Protein AF-A0A939WBR1-F1 (a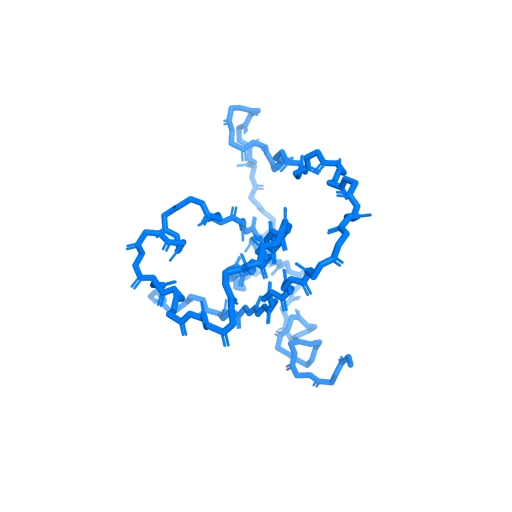fdb_monomer)

Structure (mmCIF, N/CA/C/O backbone):
data_AF-A0A939WBR1-F1
#
_entry.id   AF-A0A939WBR1-F1
#
loop_
_atom_site.group_PDB
_atom_site.id
_atom_site.type_symbol
_atom_site.label_atom_id
_atom_site.label_alt_id
_atom_site.label_comp_id
_atom_site.label_asym_id
_atom_site.label_entity_id
_atom_site.label_seq_id
_atom_site.pdbx_PDB_ins_code
_atom_site.Cartn_x
_atom_site.Cartn_y
_atom_site.Cartn_z
_atom_site.occupancy
_atom_site.B_iso_or_equiv
_atom_site.auth_seq_id
_atom_site.auth_comp_id
_atom_site.auth_asym_id
_atom_site.auth_atom_id
_atom_site.pdbx_PDB_model_num
ATOM 1 N N . MET A 1 1 ? 10.548 -8.002 5.787 1.00 55.56 1 MET A N 1
ATOM 2 C CA . MET A 1 1 ? 10.945 -7.419 4.480 1.00 55.56 1 MET A CA 1
ATOM 3 C C . MET A 1 1 ? 11.299 -8.469 3.417 1.00 55.56 1 MET A C 1
ATOM 5 O O . MET A 1 1 ? 11.788 -8.110 2.359 1.00 55.56 1 MET A O 1
ATOM 9 N N . SER A 1 2 ? 11.028 -9.757 3.645 1.00 75.81 2 SER A N 1
ATOM 10 C CA . SER A 1 2 ? 11.641 -10.857 2.885 1.00 75.81 2 SER A CA 1
ATOM 11 C C . SER A 1 2 ? 10.818 -11.376 1.699 1.00 75.81 2 SER A C 1
ATOM 13 O O . SER A 1 2 ? 11.363 -12.100 0.879 1.00 75.81 2 SER A O 1
ATOM 15 N N . TYR A 1 3 ? 9.521 -11.059 1.608 1.00 86.38 3 TYR A N 1
ATOM 16 C CA . TYR A 1 3 ? 8.630 -11.718 0.643 1.00 86.38 3 TYR A CA 1
ATOM 17 C C . TYR A 1 3 ? 8.582 -11.026 -0.729 1.00 86.38 3 TYR A C 1
ATOM 19 O O . TYR A 1 3 ? 8.873 -11.655 -1.744 1.00 86.38 3 TYR A O 1
ATOM 27 N N . TRP A 1 4 ? 8.250 -9.730 -0.782 1.00 90.19 4 TRP A N 1
ATOM 28 C CA . TRP A 1 4 ? 8.177 -9.007 -2.061 1.00 90.19 4 TRP A CA 1
ATOM 29 C C . TRP A 1 4 ? 9.532 -8.538 -2.566 1.00 90.19 4 TRP A C 1
ATOM 31 O O . TRP A 1 4 ? 9.710 -8.467 -3.773 1.00 90.19 4 TRP A O 1
ATOM 41 N N . LEU A 1 5 ? 10.496 -8.262 -1.680 1.00 90.31 5 LEU A N 1
ATOM 42 C CA . LEU A 1 5 ? 11.807 -7.754 -2.088 1.00 90.31 5 LEU A CA 1
ATOM 43 C C . LEU A 1 5 ? 12.493 -8.669 -3.123 1.00 90.31 5 LEU A C 1
ATOM 45 O O . LEU A 1 5 ? 12.872 -8.148 -4.169 1.00 90.31 5 LEU A O 1
ATOM 49 N N . PRO A 1 6 ? 12.565 -10.006 -2.939 1.00 90.88 6 PRO A N 1
ATOM 50 C CA . PRO A 1 6 ? 13.095 -10.896 -3.969 1.00 90.88 6 PRO A CA 1
ATOM 51 C C . PRO A 1 6 ? 12.343 -10.855 -5.299 1.00 90.88 6 PRO A C 1
ATOM 53 O O . PRO A 1 6 ? 12.957 -11.057 -6.336 1.00 90.88 6 PRO A O 1
ATOM 56 N N . LYS A 1 7 ? 11.032 -10.595 -5.289 1.00 90.50 7 LYS A N 1
ATOM 57 C CA . LYS A 1 7 ? 10.213 -10.510 -6.507 1.00 90.50 7 LYS A CA 1
ATOM 58 C C . LYS A 1 7 ? 10.434 -9.181 -7.234 1.00 90.50 7 LYS A C 1
ATOM 60 O O . LYS A 1 7 ? 10.631 -9.181 -8.440 1.00 90.50 7 LYS A O 1
ATOM 65 N N . LEU A 1 8 ? 10.453 -8.076 -6.490 1.00 92.44 8 LEU A N 1
ATOM 66 C CA . LEU A 1 8 ? 10.641 -6.723 -7.016 1.00 92.44 8 LEU A CA 1
ATOM 67 C C . LEU A 1 8 ? 12.053 -6.519 -7.579 1.00 92.44 8 LEU A C 1
ATOM 69 O O . LEU A 1 8 ? 12.204 -5.936 -8.647 1.00 92.44 8 LEU A O 1
ATOM 73 N N . GLN A 1 9 ? 13.084 -7.021 -6.889 1.00 93.56 9 GLN A N 1
ATOM 74 C CA . GLN A 1 9 ? 14.482 -6.838 -7.305 1.00 93.56 9 GLN A CA 1
ATOM 75 C C . GLN A 1 9 ? 14.874 -7.664 -8.541 1.00 93.56 9 GLN A C 1
ATOM 77 O O . GLN A 1 9 ? 15.926 -7.423 -9.121 1.00 93.56 9 GLN A O 1
ATOM 82 N N . ASN A 1 10 ? 14.052 -8.644 -8.933 1.00 91.88 10 ASN A N 1
ATOM 83 C CA . ASN A 1 10 ? 14.284 -9.458 -10.130 1.00 91.88 10 ASN A CA 1
ATOM 84 C C . ASN A 1 10 ? 13.894 -8.733 -11.431 1.00 91.88 10 ASN A C 1
ATOM 86 O O . ASN A 1 10 ? 14.033 -9.314 -12.503 1.00 91.88 10 ASN A O 1
ATOM 90 N N . SER A 1 11 ? 13.408 -7.493 -11.342 1.00 92.00 11 SER A N 1
ATOM 91 C CA . SER A 1 11 ? 13.003 -6.675 -12.481 1.00 92.00 11 SER A CA 1
ATOM 92 C C . SER A 1 11 ? 13.714 -5.317 -12.439 1.00 92.00 11 SER A C 1
ATOM 94 O O . SER A 1 11 ? 13.808 -4.731 -11.355 1.00 92.00 11 SER A O 1
ATOM 96 N N . PRO A 1 12 ? 14.205 -4.784 -13.576 1.00 94.50 12 PRO A N 1
ATOM 97 C CA . PRO A 1 12 ? 14.863 -3.476 -13.603 1.00 94.50 12 PRO A CA 1
ATOM 98 C C . PRO A 1 12 ? 13.891 -2.335 -13.272 1.00 94.50 12 PRO A C 1
ATOM 100 O O . PRO A 1 12 ? 14.292 -1.347 -12.658 1.00 94.50 12 PRO A O 1
ATOM 103 N N . TYR A 1 13 ? 12.610 -2.494 -13.617 1.00 95.50 13 TYR A N 1
ATOM 104 C CA . TYR A 1 13 ? 11.532 -1.571 -13.270 1.00 95.50 13 TYR A CA 1
ATOM 105 C C . TYR A 1 13 ? 10.321 -2.340 -12.734 1.00 95.50 13 TYR A C 1
ATOM 107 O O . TYR A 1 13 ? 10.109 -3.505 -13.063 1.00 95.50 13 TYR A O 1
ATOM 115 N N . ASN A 1 14 ? 9.510 -1.694 -11.898 1.00 94.31 14 ASN A N 1
ATOM 116 C CA . ASN A 1 14 ? 8.231 -2.234 -11.442 1.00 94.31 14 ASN A CA 1
ATOM 117 C C . ASN A 1 14 ? 7.177 -1.130 -11.542 1.00 94.31 14 ASN A C 1
ATOM 119 O O . ASN A 1 14 ? 7.360 -0.058 -10.963 1.00 94.31 14 ASN A O 1
ATOM 123 N N . LEU A 1 15 ? 6.080 -1.389 -12.250 1.00 94.00 15 LEU A N 1
ATOM 124 C CA . LEU A 1 15 ? 4.904 -0.524 -12.209 1.00 94.00 15 LEU A CA 1
ATOM 125 C C . LEU A 1 15 ? 4.105 -0.866 -10.955 1.00 94.00 15 LEU A C 1
ATOM 127 O O . LEU A 1 15 ? 3.740 -2.024 -10.774 1.00 94.00 15 LEU A O 1
ATOM 131 N N . ILE A 1 16 ? 3.853 0.120 -10.095 1.00 92.19 16 ILE A N 1
ATOM 132 C CA . ILE A 1 16 ? 3.224 -0.075 -8.783 1.00 92.19 16 ILE A CA 1
ATOM 133 C C . ILE A 1 16 ? 1.925 0.725 -8.704 1.00 92.19 16 ILE A C 1
ATOM 135 O O . ILE A 1 16 ? 1.875 1.878 -9.128 1.00 92.19 16 ILE A O 1
ATOM 139 N N . SER A 1 17 ? 0.892 0.122 -8.117 1.00 90.56 17 SER A N 1
ATOM 140 C CA . SER A 1 17 ? -0.370 0.782 -7.783 1.00 90.56 17 SER A CA 1
ATOM 141 C C . SER A 1 17 ? -0.881 0.340 -6.409 1.00 90.56 17 SER A C 1
ATOM 143 O O . SER A 1 17 ? -0.553 -0.748 -5.928 1.00 90.56 17 SER A O 1
ATOM 145 N N . PHE A 1 18 ? -1.700 1.187 -5.785 1.00 88.88 18 PHE A N 1
ATOM 146 C CA . PHE A 1 18 ? -2.339 0.950 -4.488 1.00 88.88 18 PHE A CA 1
ATOM 147 C C . PHE A 1 18 ? -3.863 1.119 -4.622 1.00 88.88 18 PHE A C 1
ATOM 149 O O . PHE A 1 18 ? -4.400 2.168 -4.266 1.00 88.88 18 PHE A O 1
ATOM 156 N N . PRO A 1 19 ? -4.582 0.125 -5.176 1.00 85.06 19 PRO A N 1
ATOM 157 C CA . PRO A 1 19 ? -6.017 0.219 -5.449 1.00 85.06 19 PRO A CA 1
ATOM 158 C C . PRO A 1 19 ? -6.853 -0.006 -4.176 1.00 85.06 19 PRO A C 1
ATOM 160 O O . PRO A 1 19 ? -7.642 -0.947 -4.099 1.00 85.06 19 PRO A O 1
ATOM 163 N N . SER A 1 20 ? -6.654 0.828 -3.152 1.00 76.62 20 SER A N 1
ATOM 164 C CA . SER A 1 20 ? -7.184 0.599 -1.803 1.00 76.62 20 SER A CA 1
ATOM 165 C C . SER A 1 20 ? -8.708 0.460 -1.762 1.00 76.62 20 SER A C 1
ATOM 167 O O . SER A 1 20 ? -9.196 -0.469 -1.128 1.00 76.62 20 SER A O 1
ATOM 169 N N . GLU A 1 21 ? -9.464 1.316 -2.460 1.00 77.81 21 GLU A N 1
ATOM 170 C CA . GLU A 1 21 ? -10.937 1.253 -2.467 1.00 77.81 21 GLU A CA 1
ATOM 171 C C . GLU A 1 21 ? -11.471 0.001 -3.178 1.00 77.81 21 GLU A C 1
ATOM 173 O O . GLU A 1 21 ? -12.309 -0.723 -2.635 1.00 77.81 21 GLU A O 1
ATOM 178 N N . GLU A 1 22 ? -10.959 -0.295 -4.378 1.00 82.19 22 GLU A N 1
ATOM 179 C CA . GLU A 1 22 ? -11.367 -1.479 -5.141 1.00 82.19 22 GLU A CA 1
ATOM 180 C C . GLU A 1 22 ? -11.025 -2.759 -4.373 1.00 82.19 22 GLU A C 1
ATOM 182 O O . GLU A 1 22 ? -11.868 -3.650 -4.241 1.00 82.19 22 GLU A O 1
ATOM 187 N N . TYR A 1 23 ? -9.816 -2.837 -3.812 1.00 82.19 23 TYR A N 1
ATOM 188 C CA . TYR A 1 23 ? -9.394 -3.962 -2.985 1.00 82.19 23 TYR A CA 1
ATOM 189 C C . TYR A 1 23 ? -10.282 -4.103 -1.745 1.00 82.19 23 TYR A C 1
ATOM 191 O O . TYR A 1 23 ? -10.792 -5.193 -1.476 1.00 82.19 23 TYR A O 1
ATOM 199 N N . ALA A 1 24 ? -10.538 -3.002 -1.035 1.00 80.44 24 ALA A N 1
ATOM 200 C CA . ALA A 1 24 ? -11.332 -3.028 0.184 1.00 80.44 24 ALA A CA 1
ATOM 201 C C . AL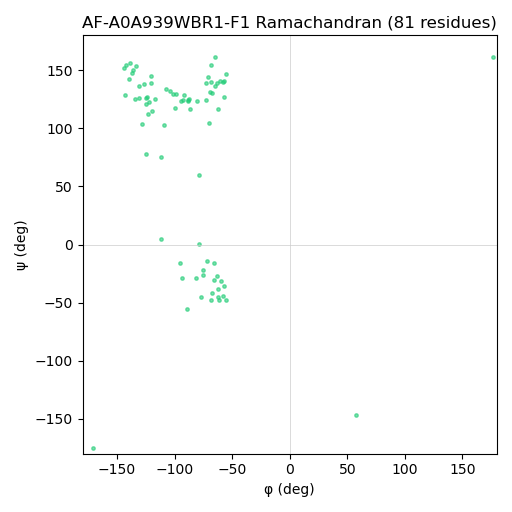A A 1 24 ? -12.773 -3.491 -0.056 1.00 80.44 24 ALA A C 1
ATOM 203 O O . ALA A 1 24 ? -13.301 -4.277 0.732 1.00 80.44 24 ALA A O 1
ATOM 204 N N . SER A 1 25 ? -13.377 -3.083 -1.177 1.00 83.94 25 SER A N 1
ATOM 205 C CA . SER A 1 25 ? -14.723 -3.520 -1.572 1.00 83.94 25 SER A CA 1
ATOM 206 C C . SER A 1 25 ? -14.828 -5.028 -1.840 1.00 83.94 25 SER A C 1
ATOM 208 O O . SER A 1 25 ? -15.898 -5.614 -1.679 1.00 83.94 25 SER A O 1
ATOM 210 N N . ARG A 1 26 ? -13.722 -5.669 -2.242 1.00 85.50 26 ARG A N 1
ATOM 211 C CA . ARG A 1 26 ? -13.665 -7.103 -2.566 1.00 85.50 26 ARG A CA 1
ATOM 212 C C . ARG A 1 26 ? -13.231 -7.967 -1.387 1.00 85.50 26 ARG A C 1
ATOM 214 O O . ARG A 1 26 ? -13.624 -9.127 -1.312 1.00 85.50 26 ARG A O 1
ATOM 221 N N . ALA A 1 27 ? -12.430 -7.416 -0.482 1.00 87.31 27 ALA A N 1
ATOM 222 C CA . ALA A 1 27 ? -11.919 -8.092 0.703 1.00 87.31 27 ALA A CA 1
ATOM 223 C C . ALA A 1 27 ? -12.545 -7.473 1.960 1.00 87.31 27 ALA A C 1
ATOM 225 O O . ALA A 1 27 ? -11.914 -6.684 2.662 1.00 87.31 27 ALA A O 1
ATOM 226 N N . VAL A 1 28 ? -13.809 -7.798 2.227 1.00 90.06 28 VAL A N 1
ATOM 227 C CA . VAL A 1 28 ? -14.520 -7.289 3.408 1.00 90.06 28 VAL A CA 1
ATOM 228 C C . VAL A 1 28 ? -13.936 -7.913 4.677 1.00 90.06 28 VAL A C 1
ATOM 230 O O . VAL A 1 28 ? -13.770 -9.130 4.753 1.00 90.06 28 VAL A O 1
ATOM 233 N N . LEU A 1 29 ? -13.630 -7.075 5.669 1.00 91.56 29 LEU A N 1
ATOM 234 C CA . LEU A 1 29 ? -13.186 -7.509 6.990 1.00 91.56 29 LEU A CA 1
ATOM 235 C C . LEU A 1 29 ? -14.401 -7.639 7.917 1.00 91.56 29 LEU A C 1
ATOM 237 O O . LEU A 1 29 ? -15.188 -6.706 8.041 1.00 91.56 29 LEU A O 1
ATOM 241 N N . ASP A 1 30 ? -14.538 -8.790 8.574 1.00 94.81 30 ASP A N 1
ATOM 242 C CA . ASP A 1 30 ? -15.531 -9.020 9.628 1.00 94.81 30 ASP A CA 1
ATOM 243 C C . ASP A 1 30 ? -14.801 -9.124 10.972 1.00 94.81 30 ASP A C 1
ATOM 245 O O . ASP A 1 30 ? -14.112 -10.110 11.249 1.00 94.81 30 ASP A O 1
ATOM 249 N N . ILE A 1 31 ? -14.856 -8.049 11.764 1.00 95.00 31 ILE A N 1
ATOM 250 C CA . ILE A 1 31 ? -14.065 -7.879 12.988 1.00 95.00 31 ILE A CA 1
ATOM 251 C C . ILE A 1 31 ? -14.988 -7.441 14.124 1.00 95.00 31 ILE A C 1
ATOM 253 O O . ILE A 1 31 ? -15.689 -6.434 14.023 1.00 95.00 31 ILE A O 1
ATOM 257 N N . ALA A 1 32 ? -14.951 -8.190 15.228 1.00 95.88 32 ALA A N 1
ATOM 258 C CA . ALA A 1 32 ? -15.681 -7.890 16.453 1.00 95.88 32 ALA A CA 1
ATOM 259 C C . ALA A 1 32 ? -14.714 -7.836 17.656 1.00 95.88 32 ALA A C 1
ATOM 261 O O . ALA A 1 32 ? -14.002 -8.817 17.894 1.00 95.88 32 ALA A O 1
ATOM 262 N N . PRO A 1 33 ? -14.697 -6.741 18.445 1.00 94.88 33 PRO A N 1
ATOM 263 C CA . PRO A 1 33 ? -15.457 -5.497 18.255 1.00 94.88 33 PRO A CA 1
ATOM 264 C C . PRO A 1 33 ? -15.036 -4.736 16.986 1.00 94.88 33 PRO A C 1
ATOM 266 O O . PRO A 1 33 ? -13.954 -4.975 16.460 1.00 94.88 33 PRO A O 1
ATOM 269 N N . ALA A 1 34 ? -15.887 -3.826 16.504 1.00 96.31 34 ALA A N 1
ATOM 270 C CA . ALA A 1 34 ? -15.553 -2.988 15.353 1.00 96.31 34 ALA A CA 1
ATOM 271 C C . ALA A 1 34 ? -14.343 -2.083 15.672 1.00 96.31 34 ALA A C 1
ATOM 273 O O . ALA A 1 34 ? -14.271 -1.559 16.788 1.00 96.31 34 ALA A O 1
ATOM 274 N N . PRO A 1 35 ? -13.398 -1.902 14.732 1.00 96.25 35 PRO A N 1
ATOM 275 C CA . PRO A 1 35 ? -12.262 -1.013 14.933 1.00 96.25 35 PRO A CA 1
ATOM 276 C C . PRO A 1 35 ? -12.673 0.461 14.930 1.00 96.25 35 PRO A C 1
ATOM 278 O O . PRO A 1 35 ? -13.519 0.885 14.147 1.00 96.25 35 PRO A O 1
ATOM 281 N N . ASP A 1 36 ? -12.009 1.248 15.774 1.00 96.94 36 ASP A N 1
ATOM 282 C CA . ASP A 1 36 ? -12.095 2.711 15.785 1.00 96.94 36 ASP A CA 1
ATOM 283 C C . ASP A 1 36 ? -11.311 3.326 14.613 1.00 96.94 36 ASP A C 1
ATOM 285 O O . ASP A 1 36 ? -11.585 4.438 14.168 1.00 96.94 36 ASP A O 1
ATOM 289 N N . THR A 1 37 ? -10.292 2.622 14.113 1.00 94.88 37 THR A N 1
ATOM 290 C CA . THR A 1 37 ? -9.489 3.052 12.962 1.00 94.88 37 THR A CA 1
ATOM 291 C C . THR A 1 37 ? -9.109 1.848 12.105 1.00 94.88 37 THR A C 1
ATOM 293 O O . THR A 1 37 ? -8.553 0.871 12.607 1.00 94.88 37 THR A O 1
ATOM 296 N N . GLU A 1 38 ? -9.359 1.927 10.800 1.00 92.38 38 GLU A N 1
ATOM 297 C CA . GLU A 1 38 ? -8.974 0.912 9.818 1.00 92.38 38 GLU A CA 1
ATOM 298 C C . GLU A 1 38 ? -7.980 1.515 8.818 1.00 92.38 38 GLU A C 1
ATOM 300 O O . GLU A 1 38 ? -8.246 2.546 8.203 1.00 92.38 38 GLU A O 1
ATOM 305 N N . ILE A 1 39 ? -6.817 0.880 8.667 1.00 91.38 39 ILE A N 1
ATOM 306 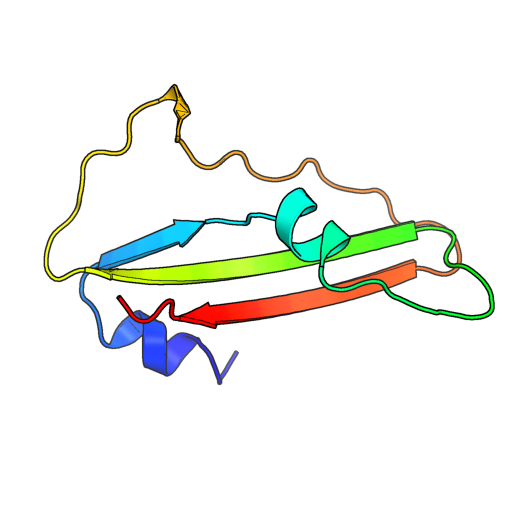C CA . ILE A 1 39 ? -5.783 1.277 7.705 1.00 91.38 39 ILE A CA 1
ATOM 307 C C . ILE A 1 39 ? -5.516 0.095 6.781 1.00 91.38 39 ILE A C 1
ATOM 309 O O . ILE A 1 39 ? -5.130 -0.980 7.244 1.00 91.38 39 ILE A O 1
ATOM 313 N N . ARG A 1 40 ? -5.683 0.298 5.471 1.00 89.56 40 ARG A N 1
ATOM 314 C CA . ARG A 1 40 ? -5.501 -0.750 4.459 1.00 89.56 40 ARG A CA 1
ATOM 315 C C . ARG A 1 40 ? -4.502 -0.318 3.403 1.00 89.56 40 ARG A C 1
ATOM 317 O O . ARG A 1 40 ? -4.693 0.696 2.735 1.00 89.56 40 ARG A O 1
ATOM 324 N N . VAL A 1 41 ? -3.433 -1.096 3.256 1.00 88.50 41 VAL A N 1
ATOM 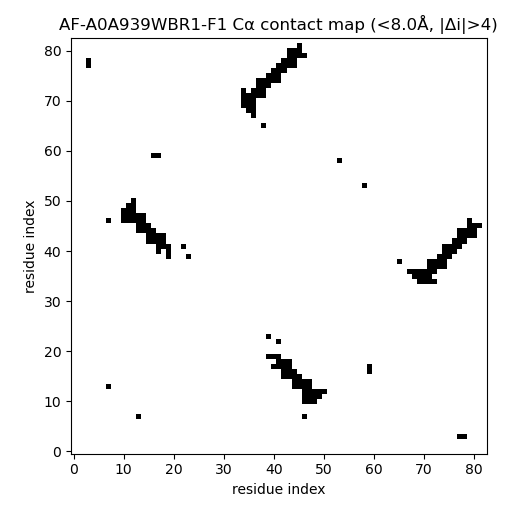325 C CA . VAL A 1 41 ? -2.371 -0.847 2.275 1.00 88.50 41 VAL A CA 1
ATOM 326 C C . VAL A 1 41 ? -2.140 -2.111 1.463 1.00 88.50 41 VAL A C 1
ATOM 328 O O . VAL A 1 41 ? -1.500 -3.051 1.929 1.00 88.50 41 VAL A O 1
ATOM 331 N N . TYR A 1 42 ? -2.633 -2.135 0.230 1.00 89.56 42 TYR A N 1
ATOM 332 C CA . TYR A 1 42 ? -2.428 -3.269 -0.662 1.00 89.56 42 TYR A CA 1
ATOM 333 C C . TYR A 1 42 ? -1.684 -2.838 -1.921 1.00 89.56 42 TYR A C 1
ATOM 335 O O . TYR A 1 42 ? -2.186 -2.035 -2.704 1.00 89.56 42 TYR A O 1
ATOM 343 N N . MET A 1 43 ? -0.473 -3.359 -2.097 1.00 90.88 43 MET A N 1
ATOM 344 C CA . MET A 1 43 ? 0.390 -3.042 -3.231 1.00 90.88 43 MET A CA 1
ATOM 345 C C 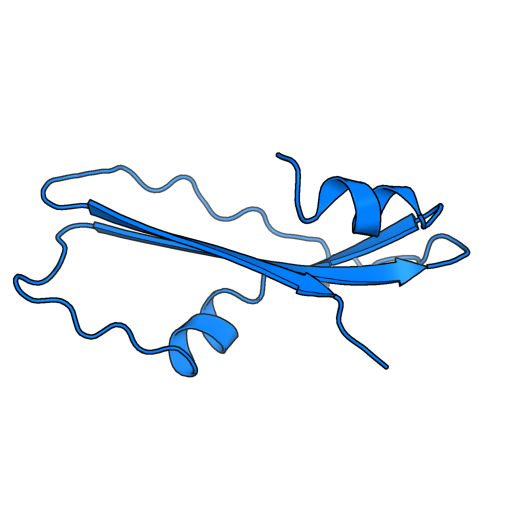. MET A 1 43 ? 0.179 -4.047 -4.365 1.00 90.88 43 MET A C 1
ATOM 347 O O . MET A 1 43 ? 0.391 -5.245 -4.189 1.00 90.88 43 MET A O 1
ATOM 351 N N . VAL A 1 44 ? -0.148 -3.570 -5.558 1.00 91.94 44 VAL A N 1
ATOM 352 C CA . VAL A 1 44 ? -0.118 -4.383 -6.779 1.00 91.94 44 VAL A CA 1
ATOM 353 C C . VAL A 1 44 ? 1.063 -3.932 -7.622 1.00 91.94 44 VAL A C 1
ATOM 355 O O . VAL A 1 44 ? 1.273 -2.730 -7.785 1.00 91.94 44 VAL A O 1
ATOM 358 N N . PHE A 1 45 ? 1.843 -4.879 -8.143 1.00 93.19 45 PHE A N 1
ATOM 359 C CA . PHE A 1 45 ? 2.980 -4.551 -8.998 1.00 93.19 45 PHE A CA 1
ATOM 360 C C . PHE A 1 45 ? 3.090 -5.443 -10.231 1.00 93.19 45 PHE A C 1
ATOM 362 O O . PHE A 1 45 ? 2.715 -6.614 -10.203 1.00 93.19 45 PHE A O 1
ATOM 369 N N . ILE A 1 46 ? 3.634 -4.878 -11.305 1.00 94.19 46 ILE A N 1
ATOM 370 C CA . ILE A 1 46 ? 3.940 -5.567 -12.562 1.00 94.19 46 ILE A CA 1
ATOM 371 C C . ILE A 1 46 ? 5.432 -5.360 -12.854 1.00 94.19 46 ILE A C 1
ATOM 373 O O . ILE A 1 46 ? 5.878 -4.206 -12.854 1.00 94.19 46 ILE A O 1
ATOM 377 N N . PRO A 1 47 ? 6.216 -6.427 -13.091 1.00 94.31 47 PRO A N 1
ATOM 378 C CA . PRO A 1 47 ? 7.603 -6.286 -13.519 1.00 94.31 47 PRO A CA 1
ATOM 379 C C . PRO A 1 47 ? 7.664 -5.708 -14.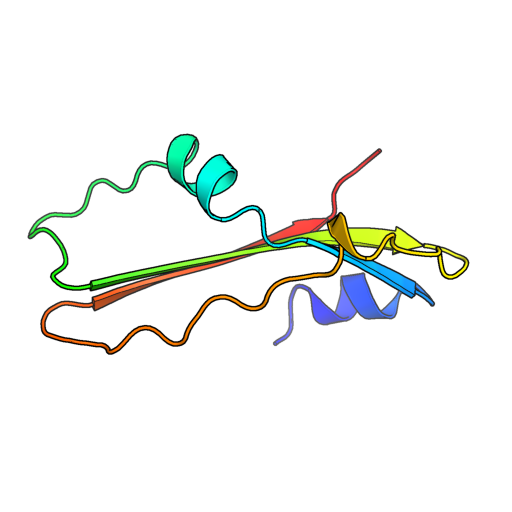938 1.00 94.31 47 PRO A C 1
ATOM 381 O O . PRO A 1 47 ? 6.868 -6.071 -15.803 1.00 94.31 47 PRO A O 1
ATOM 384 N N . LEU A 1 48 ? 8.612 -4.809 -15.175 1.00 94.81 48 LEU A N 1
ATOM 385 C CA . LEU A 1 48 ? 8.850 -4.178 -16.465 1.00 94.81 48 LEU A CA 1
ATOM 386 C C . LEU A 1 48 ? 10.336 -4.249 -16.830 1.00 94.81 48 LEU A C 1
ATOM 388 O O . LEU A 1 48 ? 11.196 -3.918 -16.012 1.00 94.81 48 LEU A O 1
ATOM 392 N N . ASP A 1 49 ? 10.627 -4.584 -18.087 1.00 95.00 49 ASP A N 1
ATOM 393 C CA . ASP A 1 49 ? 11.993 -4.577 -18.633 1.00 95.00 49 ASP A CA 1
ATOM 394 C C . ASP A 1 49 ? 12.516 -3.155 -18.916 1.00 95.00 49 ASP A C 1
ATOM 396 O O . ASP A 1 49 ? 13.724 -2.922 -18.965 1.00 95.00 49 ASP A O 1
ATOM 400 N N . ALA A 1 50 ? 11.608 -2.192 -19.089 1.00 96.06 50 ALA A N 1
ATOM 401 C CA . ALA A 1 50 ? 11.895 -0.794 -19.398 1.00 96.06 50 ALA A CA 1
ATOM 402 C C . ALA A 1 50 ? 10.915 0.132 -18.653 1.00 96.06 50 ALA A C 1
ATOM 404 O O . ALA A 1 50 ? 9.802 -0.296 -18.332 1.00 96.06 50 ALA A O 1
ATOM 405 N N . PRO A 1 51 ? 11.284 1.395 -18.370 1.00 94.50 51 PRO A N 1
ATOM 406 C CA . PRO A 1 51 ? 10.365 2.328 -17.735 1.00 94.50 51 PRO A CA 1
ATOM 407 C C . PRO A 1 51 ? 9.224 2.688 -18.693 1.00 94.50 51 PRO A C 1
ATOM 409 O O . PRO A 1 51 ? 9.383 2.659 -19.913 1.00 94.50 51 PRO A O 1
ATOM 412 N N . VAL A 1 52 ? 8.083 3.069 -18.124 1.00 94.25 52 VAL A N 1
ATOM 413 C CA . VAL A 1 52 ? 6.929 3.585 -18.865 1.00 94.25 52 VAL A CA 1
ATOM 414 C C . VAL A 1 52 ? 6.609 4.993 -18.391 1.00 94.25 52 VAL A C 1
ATOM 416 O O . VAL A 1 52 ? 6.742 5.293 -17.203 1.00 94.25 52 VAL A O 1
ATOM 419 N N . ASP A 1 53 ? 6.163 5.843 -19.310 1.00 94.81 53 ASP A N 1
ATOM 420 C CA . ASP A 1 53 ? 5.648 7.159 -18.954 1.00 94.81 53 ASP A CA 1
ATOM 421 C C . ASP A 1 53 ? 4.280 7.005 -18.285 1.00 94.81 53 ASP A C 1
ATOM 423 O O . ASP A 1 53 ? 3.359 6.396 -18.837 1.00 94.81 53 ASP A O 1
ATOM 427 N N . ILE A 1 54 ? 4.153 7.551 -17.077 1.00 92.44 54 ILE A N 1
ATOM 428 C CA . ILE A 1 54 ? 2.894 7.581 -16.335 1.00 92.44 54 ILE A CA 1
ATOM 429 C C . ILE A 1 54 ? 2.283 8.973 -16.528 1.00 92.44 54 ILE A C 1
ATOM 431 O O . ILE A 1 54 ? 2.901 9.953 -16.107 1.00 92.44 54 ILE A O 1
ATOM 435 N N . PRO A 1 55 ? 1.093 9.080 -17.152 1.00 93.06 55 PRO A N 1
ATOM 436 C CA . PRO A 1 55 ? 0.368 10.343 -17.234 1.00 93.06 55 PRO A CA 1
ATOM 437 C C . PRO A 1 55 ? 0.134 10.932 -15.843 1.00 93.06 55 PRO A C 1
ATOM 439 O O . PRO A 1 55 ? -0.083 10.186 -14.888 1.00 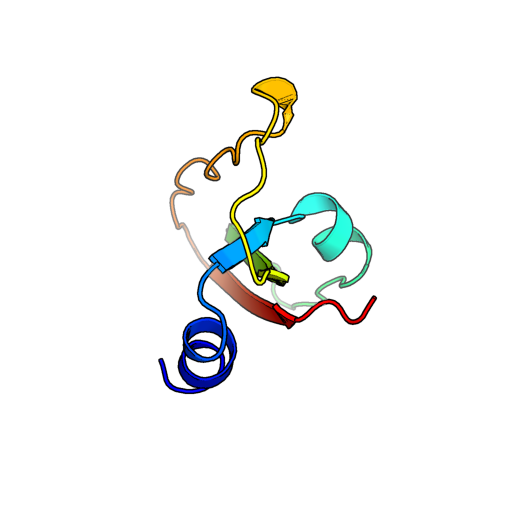93.06 55 PRO A O 1
ATOM 442 N N . GLU A 1 56 ? 0.140 12.257 -15.726 1.00 91.12 56 GLU A N 1
ATOM 443 C CA . GLU A 1 56 ? -0.013 12.945 -14.439 1.00 91.12 56 GLU A CA 1
ATOM 444 C C . GLU A 1 56 ? -1.323 12.555 -13.734 1.00 91.12 56 GLU A C 1
ATOM 446 O O . GLU A 1 56 ? -1.336 12.327 -12.525 1.00 91.12 56 GLU A O 1
ATOM 451 N N . GLU A 1 57 ? -2.405 12.336 -14.488 1.00 88.69 57 GLU A N 1
ATOM 452 C CA . GLU A 1 57 ? -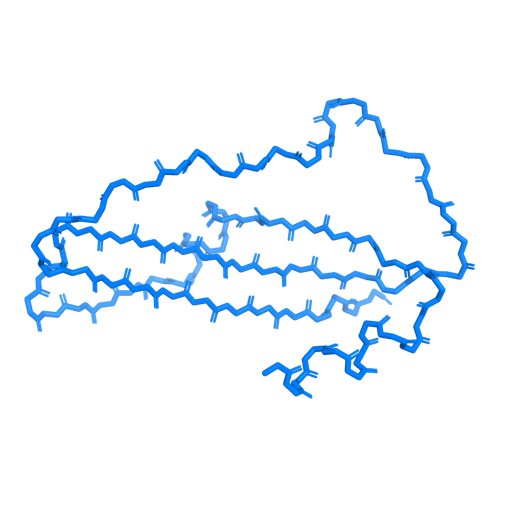3.690 11.872 -13.955 1.00 88.69 57 GLU A CA 1
ATOM 453 C C . GLU A 1 57 ? -3.657 10.450 -13.358 1.00 88.69 57 GLU A C 1
ATOM 455 O O . GLU A 1 57 ? -4.579 10.056 -12.644 1.00 88.69 57 GLU A O 1
ATOM 460 N N . ARG A 1 58 ? -2.610 9.671 -13.653 1.00 86.94 58 ARG A N 1
ATOM 461 C CA . ARG A 1 58 ? -2.362 8.320 -13.121 1.00 86.94 58 ARG A CA 1
ATOM 462 C C . ARG A 1 58 ? -1.158 8.276 -12.185 1.00 86.94 58 ARG A C 1
ATOM 464 O O . ARG A 1 58 ? -0.767 7.186 -11.762 1.00 86.94 58 ARG A O 1
ATOM 471 N N . ALA A 1 59 ? -0.552 9.425 -11.885 1.00 85.50 59 ALA A N 1
ATOM 472 C CA . ALA A 1 59 ? 0.533 9.496 -10.925 1.00 85.50 59 ALA A CA 1
ATOM 473 C C . ALA A 1 59 ? 0.052 8.951 -9.577 1.00 85.50 59 ALA A C 1
ATOM 475 O O . ALA A 1 59 ? -1.082 9.187 -9.152 1.00 85.50 59 ALA A O 1
ATOM 476 N N . LEU A 1 60 ? 0.921 8.191 -8.911 1.00 83.56 60 LEU A N 1
ATOM 477 C CA . LEU A 1 60 ? 0.581 7.602 -7.629 1.00 83.56 60 LEU A CA 1
ATOM 478 C C . LEU A 1 60 ? 0.312 8.712 -6.611 1.00 83.56 60 LEU A C 1
ATOM 480 O O . LEU A 1 60 ? 1.218 9.459 -6.244 1.00 83.56 60 LEU A O 1
ATOM 484 N N . GLN A 1 61 ? -0.920 8.770 -6.120 1.00 75.25 61 GLN A N 1
ATOM 485 C CA . GLN A 1 61 ? -1.266 9.597 -4.976 1.00 75.25 61 GLN A CA 1
ATOM 486 C C . GLN A 1 61 ? -1.001 8.780 -3.718 1.00 75.25 61 GLN A C 1
ATOM 488 O O . GLN A 1 61 ? -1.584 7.713 -3.518 1.00 75.25 61 GLN A O 1
ATOM 493 N N . LEU A 1 62 ? -0.063 9.249 -2.896 1.00 71.44 62 LEU A N 1
ATOM 494 C CA . LEU A 1 62 ? 0.150 8.643 -1.590 1.00 71.44 62 LEU A CA 1
ATOM 495 C C . LEU A 1 62 ? -1.113 8.859 -0.748 1.00 71.44 62 LEU A C 1
ATOM 497 O O . LEU A 1 62 ? -1.659 9.963 -0.770 1.00 71.44 62 LEU A O 1
ATOM 501 N N . PRO A 1 63 ? -1.583 7.838 -0.0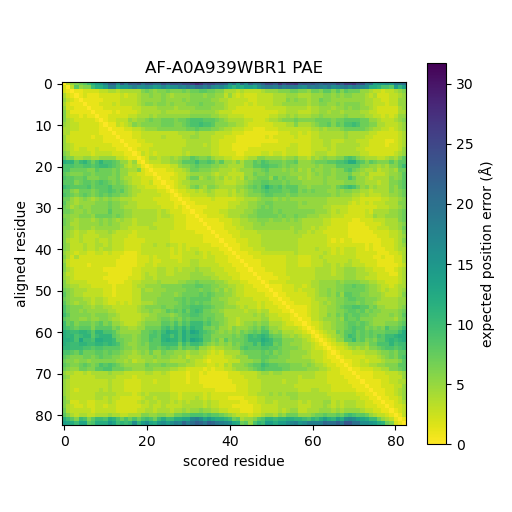13 1.00 71.56 63 PRO A N 1
ATOM 502 C CA . PRO A 1 63 ? -2.691 8.034 0.904 1.00 71.56 63 PRO A CA 1
ATOM 503 C C . PRO A 1 63 ? -2.298 9.070 1.960 1.00 71.56 63 PRO A C 1
ATOM 505 O O . PRO A 1 63 ? -1.165 9.068 2.452 1.00 71.56 63 PRO A O 1
ATOM 508 N N . GLU A 1 64 ? -3.246 9.933 2.316 1.00 80.06 64 GLU A N 1
ATOM 509 C CA . GLU A 1 64 ? -3.075 10.864 3.428 1.00 80.06 64 GLU A CA 1
ATOM 510 C C . GLU A 1 64 ? -2.759 10.088 4.721 1.00 80.06 64 GLU A C 1
ATOM 512 O O . GLU A 1 64 ? -3.327 9.010 4.954 1.00 80.06 64 GLU A O 1
ATOM 517 N N . PRO A 1 65 ? -1.855 10.593 5.580 1.00 84.38 65 PRO A N 1
ATOM 518 C CA . PRO A 1 65 ? -1.591 9.976 6.870 1.00 84.38 65 PRO A CA 1
ATOM 519 C C . PRO A 1 65 ? -2.873 9.873 7.703 1.00 84.38 65 PRO A C 1
ATOM 521 O O . PRO A 1 65 ? -3.556 10.863 7.947 1.00 84.38 65 PRO A O 1
ATOM 524 N N . VAL A 1 66 ? -3.173 8.668 8.181 1.00 89.19 66 VAL A N 1
ATOM 525 C CA . VAL A 1 66 ? -4.324 8.416 9.057 1.00 89.19 66 VAL A CA 1
ATOM 526 C C . VAL A 1 66 ? -3.870 8.474 10.515 1.00 89.19 66 VAL A C 1
ATOM 528 O O . VAL A 1 66 ? -2.968 7.731 10.918 1.00 89.19 66 VAL A O 1
ATOM 531 N N . GLU A 1 67 ? -4.496 9.335 11.322 1.00 93.88 67 GLU A N 1
ATOM 532 C CA . GLU A 1 67 ? -4.292 9.341 12.773 1.00 93.88 67 GLU A CA 1
ATOM 533 C C . GLU A 1 67 ? -4.872 8.066 13.397 1.00 93.88 67 GLU A C 1
ATOM 535 O O . GLU A 1 67 ? -6.013 7.687 13.143 1.00 93.88 67 GLU A O 1
ATOM 540 N N . ARG A 1 68 ? -4.075 7.384 14.225 1.00 94.56 68 ARG A N 1
ATOM 541 C CA . ARG A 1 68 ? -4.498 6.153 14.903 1.00 94.56 68 ARG A CA 1
ATOM 542 C C . ARG A 1 68 ? -5.157 6.498 16.227 1.00 94.56 68 ARG A C 1
ATOM 544 O O . ARG A 1 68 ? -4.520 7.115 17.081 1.00 94.56 68 ARG A O 1
ATOM 551 N N . SER A 1 69 ? -6.388 6.043 16.425 1.00 95.50 69 SER A N 1
ATOM 552 C CA . SER A 1 69 ? -7.111 6.200 17.687 1.00 95.50 69 SER A CA 1
ATOM 553 C C . SER A 1 69 ? -7.831 4.904 18.063 1.00 95.50 69 SER A C 1
ATOM 555 O O . SER A 1 69 ? -8.216 4.129 17.190 1.00 95.50 69 SER A O 1
ATOM 557 N N . GLY A 1 70 ? -7.957 4.635 19.366 1.00 96.56 70 GLY A N 1
ATOM 558 C CA . GLY A 1 70 ? -8.670 3.458 19.874 1.00 96.56 70 GLY A CA 1
ATOM 559 C C . GLY A 1 70 ? -8.133 2.111 19.365 1.00 96.56 70 GLY A C 1
ATOM 560 O O . GLY A 1 70 ? -6.928 1.928 19.163 1.00 96.56 70 GLY A O 1
ATOM 561 N N . PHE A 1 71 ? -9.033 1.146 19.188 1.00 97.06 71 PHE A N 1
ATOM 562 C CA . PHE A 1 71 ? -8.748 -0.143 18.571 1.00 97.06 71 PHE A CA 1
ATOM 563 C C . PHE A 1 71 ? -8.499 0.038 17.068 1.00 97.06 71 PHE A C 1
ATOM 565 O O . PHE A 1 71 ? -9.419 0.240 16.280 1.00 97.06 71 PHE A O 1
ATOM 572 N N . THR A 1 72 ? -7.229 -0.034 16.669 1.00 96.56 72 THR A N 1
ATOM 573 C CA . THR A 1 72 ? -6.808 0.127 15.274 1.00 96.56 72 THR A CA 1
ATOM 574 C C . THR A 1 72 ? -6.510 -1.219 14.616 1.00 96.56 72 THR A C 1
ATOM 576 O O . THR A 1 72 ? -5.694 -1.994 15.120 1.00 96.56 72 THR A O 1
ATOM 579 N N . VAL A 1 73 ? -7.092 -1.450 13.440 1.00 95.75 73 VAL A N 1
ATOM 580 C CA . VAL A 1 73 ? -6.770 -2.574 12.553 1.00 95.75 73 VAL A CA 1
ATOM 581 C C . VAL A 1 73 ? -5.925 -2.070 11.391 1.00 95.75 73 VAL A C 1
ATOM 583 O O . VAL A 1 73 ? -6.251 -1.074 10.748 1.00 95.75 73 VAL A O 1
ATOM 586 N N . VAL A 1 74 ? -4.827 -2.777 11.116 1.00 93.25 74 VAL A N 1
ATOM 587 C CA . VAL A 1 74 ? -3.960 -2.506 9.968 1.00 93.25 74 VAL A CA 1
ATOM 588 C C . VAL A 1 74 ? -3.859 -3.763 9.117 1.00 93.25 74 VAL A C 1
ATOM 590 O O . VAL A 1 74 ? -3.245 -4.747 9.532 1.00 93.25 74 VAL A O 1
ATOM 593 N N . GLU A 1 75 ? -4.426 -3.714 7.918 1.00 91.50 75 GLU A N 1
ATOM 594 C CA . GLU A 1 75 ? -4.200 -4.721 6.887 1.00 91.50 75 GLU A CA 1
ATOM 595 C C . GLU A 1 75 ? -3.144 -4.200 5.911 1.00 91.50 75 GLU A C 1
ATOM 597 O O . GLU A 1 75 ? -3.241 -3.088 5.385 1.00 91.50 75 GLU A O 1
ATOM 602 N N . TRP A 1 76 ? -2.125 -5.011 5.651 1.00 90.44 76 TRP A N 1
ATOM 603 C CA . TRP A 1 76 ? -1.127 -4.706 4.640 1.00 90.44 76 TRP A CA 1
ATOM 604 C C . TRP A 1 76 ? -0.760 -5.955 3.856 1.00 90.44 76 TRP A C 1
ATOM 606 O O . TRP A 1 76 ? -0.659 -7.055 4.403 1.00 90.44 76 TRP A O 1
ATOM 616 N N . GLY A 1 77 ? -0.544 -5.779 2.562 1.00 90.88 77 GLY A N 1
ATOM 617 C CA . GLY A 1 77 ? -0.276 -6.883 1.664 1.00 90.88 77 GLY A CA 1
ATOM 618 C C . GLY A 1 77 ? 0.162 -6.408 0.293 1.00 90.88 77 GLY A C 1
ATOM 619 O O . GLY A 1 77 ? 0.345 -5.218 0.035 1.00 90.88 77 GLY A O 1
ATOM 620 N N . GLY A 1 78 ? 0.321 -7.368 -0.603 1.00 90.94 78 GLY A N 1
ATOM 621 C CA . GLY A 1 78 ? 0.565 -7.065 -1.992 1.00 90.94 78 GLY A CA 1
ATOM 622 C C . GLY A 1 78 ? 0.792 -8.297 -2.842 1.00 90.94 78 GLY A C 1
ATOM 623 O O . GLY A 1 78 ? 1.125 -9.374 -2.339 1.00 90.94 78 GLY A O 1
ATOM 624 N N . THR A 1 79 ? 0.642 -8.125 -4.147 1.00 91.50 79 THR A N 1
ATOM 625 C CA . THR A 1 79 ? 0.797 -9.199 -5.124 1.00 91.50 79 THR A CA 1
ATOM 626 C C . THR A 1 79 ? 1.421 -8.694 -6.415 1.00 91.50 79 THR A C 1
ATOM 628 O O . THR A 1 79 ? 1.255 -7.533 -6.791 1.00 91.50 79 THR A O 1
ATOM 631 N N . ALA A 1 80 ? 2.114 -9.599 -7.101 1.00 91.44 80 ALA A N 1
ATOM 632 C CA . ALA A 1 80 ? 2.410 -9.409 -8.509 1.00 91.44 80 ALA A CA 1
ATOM 633 C C . ALA A 1 80 ? 1.114 -9.620 -9.305 1.00 91.44 80 ALA A C 1
ATOM 635 O O . ALA A 1 80 ? 0.338 -10.521 -8.973 1.00 91.44 80 ALA A O 1
ATOM 636 N N . LEU A 1 81 ? 0.874 -8.794 -10.318 1.00 87.88 81 LEU A N 1
ATOM 637 C CA . LEU A 1 81 ? -0.168 -9.040 -11.306 1.00 87.88 81 LEU A CA 1
ATOM 638 C C . LEU A 1 81 ? 0.440 -9.887 -12.432 1.00 87.88 81 LEU A C 1
ATOM 640 O O . LEU A 1 81 ? 1.448 -9.497 -13.021 1.00 87.88 81 LEU A O 1
ATOM 644 N N . GLU A 1 82 ? -0.159 -11.040 -12.709 1.00 72.00 82 GLU A N 1
ATOM 645 C CA . GLU A 1 82 ? 0.167 -11.844 -13.889 1.00 72.00 82 GLU A CA 1
ATOM 646 C C . GLU A 1 82 ? -0.700 -11.340 -15.052 1.00 72.00 82 GLU A C 1
ATOM 648 O O . GLU A 1 82 ? -1.919 -11.228 -14.900 1.00 72.00 82 GLU A O 1
ATOM 653 N N . ILE A 1 83 ? -0.068 -10.973 -16.172 1.00 60.22 83 ILE A N 1
ATOM 654 C CA . ILE A 1 83 ? -0.719 -10.477 -17.399 1.00 60.22 83 ILE A CA 1
ATOM 655 C C . ILE A 1 83 ? -0.468 -11.477 -18.521 1.00 60.22 83 ILE A C 1
ATOM 657 O O . ILE A 1 83 ? 0.691 -11.939 -18.622 1.00 60.22 83 ILE A O 1
#

Sequence (83 aa):
MSYWLPKLQNSPYNLISFPSEEYASRAVLDIAPAPDTEIRVYMVFIPLDAPVDIPEERALQLPEPVERSGFTVVEWGGTALEI

Solvent-accessible surface area (backbone atoms only — not comparable to full-atom values): 5520 Å² total; per-residue (Å²): 127,76,74,60,49,67,63,56,71,74,31,90,27,69,53,74,47,64,58,43,69,68,49,48,75,72,59,76,83,90,63,86,75,74,62,69,26,81,44,72,48,42,41,40,34,34,78,27,92,58,88,76,91,70,56,76,96,66,51,86,76,77,78,77,88,78,83,82,45,84,54,64,46,76,51,74,54,68,45,76,61,89,128

Radius of gyration: 15.32 Å; Cα contacts (8 Å, |Δi|>4): 94; chains: 1; bounding box: 30×25×39 Å

Secondary structure (DSSP, 8-state):
--SSHHHHTTSSEEEEE--HHHHHHHS----SSPPSEEEEEEEEEEEESS--PPPGGGSPPPPPPPPP-SSEEEEEEEEEPP-

Mean predicted aligned error: 4.63 Å

pLDDT: mean 89.1, std 7.87, range [55.56, 97.06]

Foldseek 3Di:
DPDCVVVCVVAPDKDKAWPPVVVCVVDPDDDPPDAPEEAETEMEIEGDNDDDDDPPVRPHDDDDDDDDDDGYDYHYYYDYDDD